Protein AF-Q1Z393-F1 (afdb_monomer_lite)

InterPro domains:
  IPR015797 NUDIX hydrolase-like domain superfamily [SSF55811] (5-66)

pLDDT: mean 86.92, std 12.02, range [51.12, 95.75]

Foldseek 3Di:
DDDDDDDDDPDDPVPDDQVPDPDGPDPDDDDDDLCVCLVPDDPVCNVVSVVVSVVCCVVVPVPVVVVVVVVVVVVVVVD

Secondary structure (DSSP, 8-state):
----------S-GGG--S--SSS-S-S------TTHHHHHS-GGGHHHHHHHHHHHHHHH-HHHHHHHHHHHHHHHT--

Sequence (79 aa):
KQKWFLLSLECDESRVNMQRGSTPEFDGWRWVSYWYPVRQVVSFKRDVYRRALKEFAAIAMPFKERKERKLKRYKSKRG

Structure (mmCIF, N/CA/C/O backbone):
data_AF-Q1Z393-F1
#
_entry.id   AF-Q1Z393-F1
#
loop_
_atom_site.group_PDB
_atom_site.id
_atom_site.type_symbol
_atom_site.label_atom_id
_atom_site.label_alt_id
_atom_site.label_comp_id
_atom_site.label_asym_id
_atom_site.label_entity_id
_atom_site.label_seq_id
_atom_site.pdbx_PDB_ins_code
_atom_site.Cartn_x
_atom_site.Cartn_y
_atom_site.Cartn_z
_atom_site.occupancy
_atom_site.B_iso_or_equiv
_atom_site.auth_seq_id
_atom_site.auth_comp_id
_atom_site.auth_asym_id
_atom_site.auth_atom_id
_atom_site.pdbx_PDB_model_num
ATOM 1 N N . LYS A 1 1 ? 3.982 16.685 5.712 1.00 78.94 1 LYS A N 1
ATOM 2 C CA . LYS A 1 1 ? 4.933 15.754 5.040 1.00 78.94 1 LYS A CA 1
ATOM 3 C C . LYS A 1 1 ? 4.504 14.324 5.369 1.00 78.94 1 LYS A C 1
ATOM 5 O O . LYS A 1 1 ? 4.214 14.084 6.529 1.00 78.94 1 LYS A O 1
ATOM 10 N N . GLN A 1 2 ? 4.387 13.421 4.390 1.00 87.50 2 GLN A N 1
ATOM 11 C CA . GLN A 1 2 ? 3.927 12.036 4.609 1.00 87.50 2 GLN A CA 1
ATOM 12 C C . GLN A 1 2 ? 5.127 11.079 4.649 1.00 87.50 2 GLN A C 1
ATOM 14 O O . GLN A 1 2 ? 6.085 11.293 3.907 1.00 87.50 2 GLN A O 1
ATOM 19 N N . LYS A 1 3 ? 5.079 10.054 5.506 1.00 92.81 3 LYS A N 1
ATOM 20 C CA . LYS A 1 3 ? 6.064 8.963 5.561 1.00 92.81 3 LYS A CA 1
ATOM 21 C C . LYS A 1 3 ? 5.383 7.678 5.092 1.00 92.81 3 LYS A C 1
ATOM 23 O O . LYS A 1 3 ? 4.272 7.399 5.531 1.00 92.81 3 LYS A O 1
ATOM 28 N N . TRP A 1 4 ? 6.040 6.938 4.206 1.00 95.12 4 TRP A N 1
ATOM 29 C CA . TRP A 1 4 ? 5.534 5.691 3.633 1.00 95.12 4 TRP A CA 1
ATOM 30 C C . TRP A 1 4 ? 6.462 4.540 4.006 1.00 95.12 4 TRP A C 1
ATOM 32 O O . TRP A 1 4 ? 7.677 4.725 4.053 1.00 9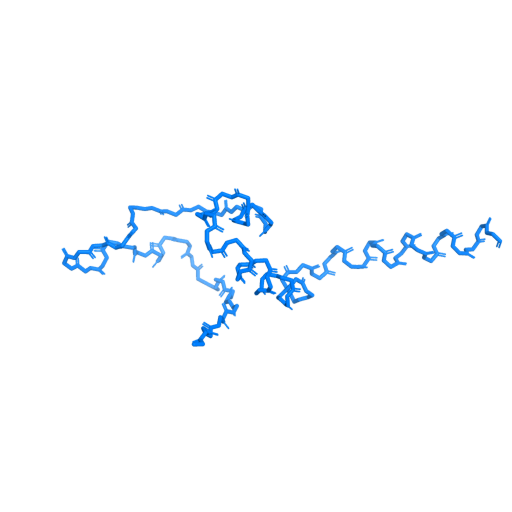5.12 4 TRP A O 1
ATOM 42 N N . PHE A 1 5 ? 5.885 3.365 4.241 1.00 94.81 5 PHE A N 1
ATOM 43 C CA . PHE A 1 5 ? 6.609 2.141 4.573 1.00 94.81 5 PHE A CA 1
ATOM 44 C C . PHE A 1 5 ? 6.219 1.043 3.587 1.00 94.81 5 PHE A C 1
ATOM 46 O O . PHE A 1 5 ? 5.054 0.936 3.199 1.00 94.81 5 PHE A O 1
ATOM 53 N N . LEU A 1 6 ? 7.199 0.239 3.186 1.00 95.38 6 LEU A N 1
ATOM 54 C CA . LEU A 1 6 ? 6.991 -0.978 2.414 1.00 95.38 6 LEU A CA 1
ATOM 55 C C . LEU A 1 6 ? 7.120 -2.164 3.370 1.00 95.38 6 LEU A C 1
ATOM 57 O O . LEU A 1 6 ? 8.125 -2.273 4.068 1.00 95.38 6 LEU A O 1
ATOM 61 N N . LEU A 1 7 ? 6.113 -3.033 3.394 1.00 94.75 7 LEU A N 1
ATOM 62 C CA . LEU A 1 7 ? 6.068 -4.215 4.251 1.00 94.75 7 LEU A CA 1
ATOM 63 C C . LEU A 1 7 ? 5.837 -5.461 3.395 1.00 94.75 7 LEU A C 1
ATOM 65 O O . LEU A 1 7 ? 5.125 -5.400 2.390 1.00 94.75 7 LEU A O 1
ATOM 69 N N . SER A 1 8 ? 6.428 -6.578 3.814 1.00 93.62 8 SER A N 1
ATOM 70 C CA . SER A 1 8 ? 6.123 -7.909 3.292 1.00 93.62 8 SER A CA 1
ATOM 71 C C . SER A 1 8 ? 5.249 -8.638 4.305 1.00 93.62 8 SER A C 1
ATOM 73 O O . SER A 1 8 ? 5.535 -8.598 5.501 1.00 93.62 8 SER A O 1
ATOM 75 N N . LEU A 1 9 ? 4.180 -9.287 3.843 1.00 94.81 9 LEU A N 1
ATOM 76 C CA . LEU A 1 9 ? 3.362 -10.133 4.705 1.00 94.81 9 LEU A CA 1
ATOM 77 C C . LEU A 1 9 ? 4.065 -11.488 4.856 1.00 94.81 9 LEU A C 1
ATOM 79 O O . LEU A 1 9 ? 4.164 -12.240 3.892 1.00 94.81 9 LEU A O 1
ATOM 83 N N . GLU A 1 10 ? 4.584 -11.769 6.049 1.00 95.06 10 GLU A N 1
ATOM 84 C CA . GLU A 1 10 ? 5.277 -13.033 6.366 1.00 95.06 10 GLU A CA 1
ATOM 85 C C . GLU A 1 10 ? 4.368 -14.054 7.066 1.00 95.06 10 GLU A C 1
ATOM 87 O O . GLU A 1 10 ? 4.772 -15.185 7.325 1.00 95.06 10 GLU A O 1
ATOM 92 N N . CYS A 1 11 ? 3.138 -13.658 7.394 1.00 95.19 11 CYS A N 1
ATOM 93 C CA . CYS A 1 11 ? 2.156 -14.503 8.055 1.00 95.19 11 CYS A CA 1
ATOM 94 C C . CYS A 1 11 ? 1.014 -14.899 7.113 1.00 95.19 11 CYS A C 1
ATOM 96 O O . CYS A 1 11 ? 0.897 -14.396 5.997 1.00 95.19 11 CYS A O 1
ATOM 98 N N . ASP A 1 12 ? 0.171 -15.815 7.585 1.00 95.31 12 ASP A N 1
ATOM 99 C CA . ASP A 1 12 ? -1.017 -16.241 6.854 1.00 95.31 12 ASP A CA 1
ATOM 100 C C . ASP A 1 12 ? -2.020 -15.088 6.668 1.00 95.31 12 ASP A C 1
ATOM 102 O O . ASP A 1 12 ? -2.248 -14.291 7.584 1.00 95.31 12 ASP A O 1
ATOM 106 N N . GLU A 1 13 ? -2.658 -15.030 5.499 1.00 94.19 13 GLU A N 1
ATOM 107 C CA . GLU A 1 13 ? -3.634 -13.996 5.135 1.00 94.19 13 GLU A CA 1
ATOM 108 C C . GLU A 1 13 ? -4.828 -13.929 6.096 1.00 94.19 13 GLU A C 1
ATOM 110 O O . GLU A 1 13 ? -5.351 -12.843 6.353 1.00 94.19 13 GLU A O 1
ATOM 115 N N . SER A 1 14 ? -5.215 -15.060 6.695 1.00 93.50 14 SER A N 1
ATOM 116 C CA . SER A 1 14 ? -6.289 -15.136 7.692 1.00 93.50 14 SER A CA 1
ATOM 117 C C . SER A 1 14 ? -5.995 -14.342 8.968 1.00 93.50 14 SER A C 1
ATOM 119 O O . SER A 1 14 ? -6.911 -14.033 9.731 1.00 93.50 14 SER A O 1
ATOM 121 N N . ARG A 1 15 ? -4.730 -13.966 9.207 1.00 94.25 15 ARG A N 1
ATOM 122 C CA . ARG A 1 15 ? -4.342 -13.130 10.352 1.00 94.25 15 ARG A CA 1
ATOM 123 C C . ARG A 1 15 ? -4.577 -11.639 10.119 1.00 94.25 15 ARG A C 1
ATOM 125 O O . ARG A 1 15 ? -4.474 -10.862 11.070 1.00 94.25 15 ARG A O 1
ATOM 132 N N . VAL A 1 16 ? -4.897 -11.219 8.895 1.00 93.19 16 VAL A N 1
ATOM 133 C CA . VAL A 1 16 ? -5.214 -9.821 8.591 1.00 93.19 16 VAL A CA 1
ATOM 134 C C . VAL A 1 16 ? -6.657 -9.533 9.009 1.00 93.19 16 VAL A C 1
ATOM 136 O O . VAL A 1 16 ? -7.604 -9.878 8.307 1.00 93.19 16 VAL A O 1
ATOM 139 N N . ASN A 1 17 ? -6.829 -8.873 10.155 1.00 92.75 17 ASN A N 1
ATOM 140 C CA . ASN A 1 17 ? -8.138 -8.463 10.666 1.00 92.75 17 ASN A CA 1
ATOM 141 C C . ASN A 1 17 ? -8.293 -6.933 10.623 1.00 92.75 17 ASN A C 1
ATOM 143 O O . ASN A 1 17 ? -7.650 -6.224 11.396 1.00 92.75 17 ASN A O 1
ATOM 147 N N . MET A 1 18 ? -9.171 -6.435 9.747 1.00 93.31 18 MET A N 1
ATOM 148 C CA . MET A 1 18 ? -9.486 -4.999 9.618 1.00 93.31 18 MET A CA 1
ATOM 149 C C . MET A 1 18 ? -10.690 -4.546 10.444 1.00 93.31 18 MET A C 1
ATOM 151 O O . MET A 1 18 ? -10.916 -3.350 10.577 1.00 93.31 18 MET A O 1
ATOM 155 N N . GLN A 1 19 ? -11.429 -5.479 11.043 1.00 92.94 19 GLN A N 1
ATOM 156 C CA . GLN A 1 19 ? -12.601 -5.194 11.875 1.00 92.94 19 GLN A CA 1
ATOM 157 C C . GLN A 1 19 ? -12.217 -4.924 13.338 1.00 92.94 19 GLN A C 1
ATOM 159 O O . GLN A 1 19 ? -13.063 -4.840 14.226 1.00 92.94 19 GLN A O 1
ATOM 164 N N . ARG A 1 20 ? -10.914 -4.808 13.622 1.00 87.62 20 ARG A N 1
ATOM 165 C CA . ARG A 1 20 ? -10.401 -4.552 14.964 1.00 87.62 20 ARG A CA 1
ATOM 166 C C . ARG A 1 20 ? -10.488 -3.056 15.279 1.00 87.62 20 ARG A C 1
ATOM 168 O O . ARG A 1 20 ? -9.587 -2.298 14.942 1.00 87.62 20 ARG A O 1
ATOM 175 N N . GLY A 1 21 ? -11.554 -2.651 15.960 1.00 88.19 21 GLY A N 1
ATOM 176 C CA . GLY A 1 21 ? -11.772 -1.280 16.430 1.00 88.19 21 GLY A CA 1
ATOM 177 C C . GLY A 1 21 ? -13.260 -0.973 16.593 1.00 88.19 21 GLY A C 1
ATOM 178 O O . GLY A 1 21 ? -14.100 -1.737 16.131 1.00 88.19 21 GLY A O 1
ATOM 179 N N . SER A 1 22 ? -13.599 0.139 17.248 1.00 88.00 22 SER A N 1
ATOM 180 C CA . SER A 1 22 ? -14.992 0.606 17.351 1.00 88.00 22 SER A CA 1
ATOM 181 C C . SER A 1 22 ? -15.524 1.165 16.027 1.00 88.00 22 SER A C 1
ATOM 183 O O . SER A 1 22 ? -16.719 1.087 15.761 1.00 88.00 22 SER A O 1
ATOM 185 N N . THR A 1 23 ? -14.636 1.711 15.193 1.00 91.62 23 THR A N 1
ATOM 186 C CA . THR A 1 23 ? -14.940 2.255 13.863 1.00 91.62 23 THR A CA 1
ATOM 187 C C . THR A 1 23 ? -13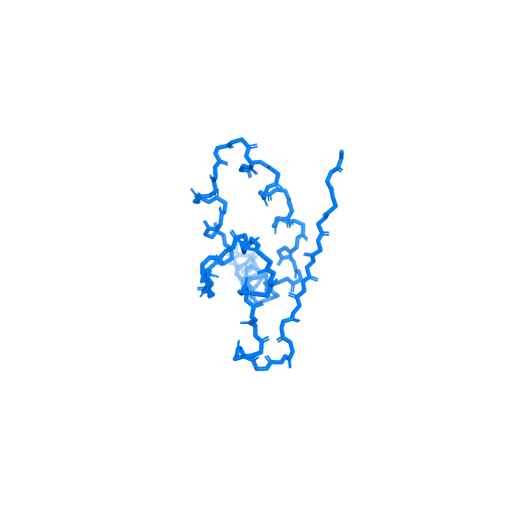.891 1.770 12.855 1.00 91.62 23 THR A C 1
ATOM 189 O O . THR A 1 23 ? -12.848 2.414 12.711 1.00 91.62 23 THR A O 1
ATOM 192 N N . PRO A 1 24 ? -14.113 0.617 12.202 1.00 92.38 24 PRO A N 1
ATOM 193 C CA . PRO A 1 24 ? -13.205 0.077 11.191 1.00 92.38 24 PRO A CA 1
ATOM 194 C C . PRO A 1 24 ? -13.009 1.040 10.011 1.00 92.38 24 PRO A C 1
ATOM 196 O O . PRO A 1 24 ? -13.972 1.605 9.501 1.00 92.38 24 PRO A O 1
ATOM 199 N N . GLU A 1 25 ? -11.766 1.214 9.553 1.00 93.31 25 GLU A N 1
ATOM 200 C CA . GLU A 1 25 ? -11.465 2.040 8.368 1.00 93.31 25 GLU A CA 1
ATOM 201 C C . GLU A 1 25 ? -11.755 1.316 7.044 1.00 93.31 25 GLU A C 1
ATOM 203 O O . GLU A 1 25 ? -11.981 1.957 6.017 1.00 93.31 25 GLU A O 1
ATOM 208 N N . PHE A 1 26 ? -11.704 -0.017 7.057 1.00 93.38 26 PHE A N 1
ATOM 209 C CA . PHE A 1 26 ? -11.793 -0.856 5.868 1.00 93.38 26 PHE A CA 1
ATOM 210 C C . PHE A 1 26 ? -12.765 -2.011 6.096 1.00 93.38 26 PHE A C 1
ATOM 212 O O . PHE A 1 26 ? -12.679 -2.710 7.105 1.00 93.38 26 PHE A O 1
ATOM 219 N N . ASP A 1 27 ? -13.616 -2.275 5.106 1.00 93.50 27 ASP A N 1
ATOM 220 C CA . ASP A 1 27 ? -14.514 -3.435 5.123 1.00 93.50 27 ASP A CA 1
ATOM 221 C C . ASP A 1 27 ? -13.770 -4.740 4.803 1.00 93.50 27 ASP A C 1
ATOM 223 O O . ASP A 1 27 ? -14.081 -5.806 5.332 1.00 93.50 27 ASP A O 1
ATOM 227 N N . GLY A 1 28 ? -12.762 -4.660 3.931 1.00 93.62 28 GLY A N 1
ATOM 228 C CA . GLY A 1 28 ? -12.100 -5.814 3.339 1.00 93.62 28 GLY A CA 1
ATOM 229 C C . GLY A 1 28 ? -10.842 -5.442 2.555 1.00 93.62 28 GLY A C 1
ATOM 230 O O . GLY A 1 28 ? -10.518 -4.269 2.366 1.00 93.62 28 GLY A O 1
ATOM 231 N N . TRP A 1 29 ? -10.119 -6.464 2.093 1.00 94.81 29 TRP A N 1
ATOM 232 C CA . TRP A 1 29 ? -8.849 -6.308 1.392 1.00 94.81 29 TRP A CA 1
ATOM 233 C C . TRP A 1 29 ? -8.677 -7.388 0.335 1.00 94.81 29 TRP A C 1
ATOM 235 O O . TRP A 1 29 ? -9.309 -8.440 0.376 1.00 94.81 29 TRP A O 1
ATOM 245 N N . ARG A 1 30 ? -7.820 -7.100 -0.641 1.00 94.62 30 ARG A N 1
ATOM 246 C CA . ARG A 1 30 ? -7.381 -8.068 -1.641 1.00 94.62 30 ARG A CA 1
ATOM 247 C C . ARG A 1 30 ? -6.019 -7.672 -2.176 1.00 94.62 30 ARG A C 1
ATOM 249 O O . ARG A 1 30 ? -5.722 -6.480 -2.303 1.00 94.62 30 ARG A O 1
ATOM 256 N N . TRP A 1 31 ? -5.235 -8.658 -2.587 1.00 94.69 31 TRP A N 1
ATOM 257 C CA . TRP A 1 31 ? -4.047 -8.396 -3.383 1.00 94.69 31 TRP A CA 1
ATOM 258 C C . TRP A 1 31 ? -4.422 -7.841 -4.756 1.00 94.69 31 TRP A C 1
ATOM 260 O O . TRP A 1 31 ? -5.373 -8.277 -5.406 1.00 94.69 31 TRP A O 1
ATOM 270 N N . VAL A 1 32 ? -3.648 -6.863 -5.215 1.00 94.81 32 VAL A N 1
ATOM 271 C CA . VAL A 1 32 ? -3.802 -6.251 -6.535 1.00 94.81 32 VAL A CA 1
ATOM 272 C C . VAL A 1 32 ? -2.445 -6.105 -7.203 1.00 94.81 32 VAL A C 1
ATOM 274 O O . VAL A 1 32 ? -1.399 -6.104 -6.557 1.00 94.81 32 VAL A O 1
ATOM 277 N N . SER A 1 33 ? -2.456 -5.928 -8.523 1.00 92.69 33 SER A N 1
ATOM 278 C CA . SER A 1 33 ? -1.242 -5.570 -9.258 1.00 92.69 33 SER A CA 1
ATOM 279 C C . SER A 1 33 ? -0.635 -4.271 -8.716 1.00 92.69 33 SER A C 1
ATOM 281 O O . SER A 1 33 ? -1.344 -3.296 -8.502 1.00 92.69 33 SER A O 1
ATOM 283 N N . TYR A 1 34 ? 0.689 -4.217 -8.584 1.00 93.38 34 TYR A N 1
ATOM 284 C CA . TYR A 1 34 ? 1.415 -3.124 -7.916 1.00 93.38 34 TYR A CA 1
ATOM 285 C C . TYR A 1 34 ? 1.072 -1.697 -8.381 1.00 93.38 34 TYR A C 1
ATOM 287 O O . TYR A 1 34 ? 0.991 -0.778 -7.575 1.00 93.38 34 TYR A O 1
ATOM 295 N N . TRP A 1 35 ? 0.834 -1.497 -9.680 1.00 93.75 35 TRP A N 1
ATOM 296 C CA . TRP A 1 35 ? 0.498 -0.180 -10.242 1.00 93.75 35 TRP A CA 1
ATOM 297 C C . TRP A 1 35 ? -1.009 0.126 -10.251 1.00 93.75 35 TRP A C 1
ATOM 299 O O . TRP A 1 35 ? -1.411 1.232 -10.611 1.00 93.75 35 TRP A O 1
ATOM 309 N N . TYR A 1 36 ? -1.853 -0.831 -9.856 1.00 95.50 36 TYR A N 1
ATOM 310 C CA . TYR A 1 36 ? -3.307 -0.672 -9.811 1.00 95.50 36 TYR A CA 1
ATOM 311 C C . TYR A 1 36 ? -3.764 0.441 -8.848 1.00 95.50 36 TYR A C 1
ATOM 313 O O . TYR A 1 36 ? -4.579 1.266 -9.275 1.00 95.50 36 TYR A O 1
ATOM 321 N N . PRO A 1 37 ? -3.215 0.571 -7.617 1.00 94.25 37 PRO A N 1
ATOM 322 C CA . PRO A 1 37 ? -3.642 1.609 -6.677 1.00 94.25 37 PRO A CA 1
ATOM 323 C C . PRO A 1 37 ? -3.502 3.035 -7.220 1.00 94.25 37 PRO A C 1
ATOM 325 O O . PRO A 1 37 ? -4.381 3.858 -6.993 1.00 94.25 37 PRO A O 1
ATOM 328 N N . VAL A 1 38 ? -2.464 3.329 -8.014 1.00 94.38 38 VAL A N 1
ATOM 329 C CA . VAL A 1 38 ? -2.255 4.672 -8.599 1.00 94.38 38 VAL A CA 1
ATOM 330 C C . VAL A 1 38 ? -3.413 5.084 -9.513 1.00 94.38 38 VAL A C 1
ATOM 332 O O . VAL A 1 38 ? -3.742 6.265 -9.596 1.00 94.38 38 VAL A O 1
ATOM 335 N N . ARG A 1 39 ? -4.044 4.122 -10.198 1.00 92.94 39 ARG A N 1
ATOM 336 C CA . ARG A 1 39 ? -5.149 4.388 -11.131 1.00 92.94 39 ARG A CA 1
ATOM 337 C C . ARG A 1 39 ? -6.492 4.549 -10.419 1.00 92.94 39 ARG A C 1
ATOM 339 O O . ARG A 1 39 ? -7.333 5.300 -10.901 1.00 92.94 39 ARG A O 1
ATOM 346 N N . GLN A 1 40 ? -6.681 3.848 -9.302 1.00 94.88 40 GLN A N 1
ATOM 347 C CA . GLN A 1 40 ? -7.957 3.790 -8.581 1.00 94.88 40 GLN A CA 1
ATOM 348 C C . GLN A 1 40 ? -8.057 4.768 -7.413 1.00 94.88 40 GLN A C 1
ATOM 350 O O . GLN A 1 40 ? -9.158 5.100 -6.988 1.00 94.88 40 GLN A O 1
ATOM 355 N N . VAL A 1 41 ? -6.926 5.237 -6.884 1.00 94.69 41 VAL A N 1
ATOM 356 C CA . VAL A 1 41 ? -6.933 6.176 -5.763 1.00 94.69 41 VAL A CA 1
ATOM 357 C C . VAL A 1 41 ? -7.559 7.515 -6.168 1.00 94.69 41 VAL A C 1
ATOM 359 O O . VAL A 1 41 ? -7.441 7.967 -7.317 1.00 94.69 41 VAL A O 1
ATOM 362 N N . VAL A 1 42 ? -8.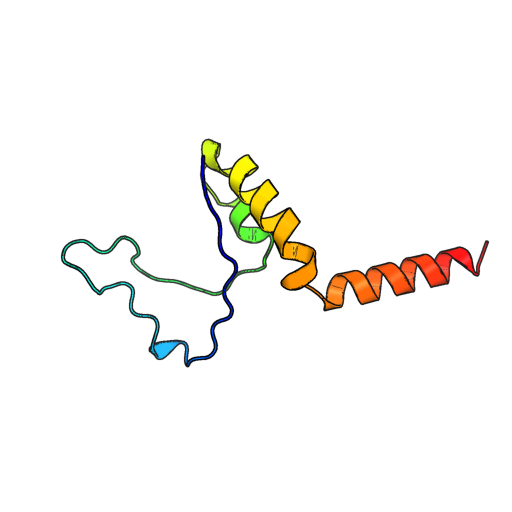197 8.161 -5.187 1.00 94.75 42 VAL A N 1
ATOM 363 C CA . VAL A 1 42 ? -8.739 9.520 -5.287 1.00 94.75 42 VAL A CA 1
ATOM 364 C C . VAL A 1 42 ? -7.716 10.488 -5.884 1.00 94.75 42 VAL A C 1
ATOM 366 O O . VAL A 1 42 ? -6.518 10.421 -5.589 1.00 94.75 42 VAL A O 1
ATOM 369 N N . SER A 1 43 ? -8.198 11.388 -6.741 1.00 93.50 43 SER A N 1
ATOM 370 C CA . SER A 1 43 ? -7.378 12.221 -7.631 1.00 93.50 43 SER A CA 1
ATOM 371 C C . SER A 1 43 ? -6.252 12.956 -6.902 1.00 93.50 43 SER A C 1
ATOM 373 O O . SER A 1 43 ? -5.095 12.858 -7.308 1.00 93.50 43 SER A O 1
ATOM 375 N N . PHE A 1 44 ? -6.560 13.598 -5.776 1.00 94.00 44 PHE A N 1
ATOM 376 C CA . PHE A 1 44 ? -5.602 14.395 -5.007 1.00 94.00 44 PHE A CA 1
ATOM 377 C C . PHE A 1 44 ? -4.470 13.576 -4.355 1.00 94.00 44 PHE A C 1
ATOM 379 O O . PHE A 1 44 ? -3.437 14.138 -3.998 1.00 94.00 44 PHE A O 1
ATOM 386 N N . LYS A 1 45 ? -4.616 12.248 -4.211 1.00 94.06 45 LYS A N 1
ATOM 387 C CA . LYS A 1 45 ? -3.562 11.365 -3.668 1.00 94.06 45 LYS A CA 1
ATOM 388 C C . LYS A 1 45 ? -2.696 10.714 -4.749 1.00 94.06 45 LYS A C 1
ATOM 390 O O . LYS A 1 45 ? -1.634 10.181 -4.417 1.00 94.06 45 LYS A O 1
ATOM 395 N N . ARG A 1 46 ? -3.094 10.762 -6.028 1.00 95.56 46 ARG A N 1
ATOM 396 C CA . ARG A 1 46 ? -2.428 10.023 -7.120 1.00 95.56 46 ARG A CA 1
ATOM 397 C C . ARG A 1 46 ? -0.933 10.310 -7.215 1.00 95.56 46 ARG A C 1
ATOM 399 O O . ARG A 1 46 ? -0.142 9.374 -7.291 1.00 95.56 46 ARG A O 1
ATOM 406 N N . ASP A 1 47 ? -0.528 11.575 -7.148 1.00 95.06 47 ASP A N 1
ATOM 407 C CA . ASP A 1 47 ? 0.888 11.949 -7.261 1.00 95.06 47 ASP A CA 1
ATOM 408 C C . ASP A 1 47 ? 1.736 11.552 -6.055 1.00 95.06 47 ASP A C 1
ATOM 410 O O . ASP A 1 47 ? 2.936 11.299 -6.189 1.00 95.06 47 ASP A O 1
ATOM 414 N N . VAL A 1 48 ? 1.138 11.483 -4.867 1.00 94.94 48 VAL A N 1
ATOM 415 C CA . VAL A 1 48 ? 1.831 10.989 -3.672 1.00 94.94 48 VAL A CA 1
ATOM 416 C C . VAL A 1 48 ? 2.028 9.477 -3.778 1.00 94.94 48 VAL A C 1
ATOM 418 O O . VAL A 1 48 ? 3.149 9.003 -3.611 1.00 94.94 48 VAL A O 1
ATOM 421 N N . TYR A 1 49 ? 0.983 8.736 -4.165 1.00 95.75 49 TYR A N 1
ATOM 422 C CA . TYR A 1 49 ? 1.056 7.286 -4.382 1.00 95.75 49 TYR A CA 1
ATOM 423 C C . TYR A 1 49 ? 2.058 6.927 -5.478 1.00 95.75 49 TYR A C 1
ATOM 425 O O . TYR A 1 49 ? 2.872 6.024 -5.305 1.00 95.75 49 TYR A O 1
ATOM 433 N N . ARG A 1 50 ? 2.037 7.660 -6.598 1.00 95.06 50 ARG A N 1
ATOM 434 C CA . ARG A 1 50 ? 2.960 7.447 -7.717 1.00 95.06 50 ARG A CA 1
ATOM 435 C C . ARG A 1 50 ? 4.418 7.592 -7.288 1.00 95.06 50 ARG A C 1
ATOM 437 O O . ARG A 1 50 ? 5.237 6.779 -7.705 1.00 95.06 50 ARG A O 1
ATOM 444 N N . ARG A 1 51 ? 4.744 8.600 -6.471 1.00 94.50 51 ARG A N 1
ATOM 445 C CA . ARG A 1 51 ? 6.108 8.805 -5.956 1.00 94.50 51 ARG A CA 1
ATOM 446 C C . ARG A 1 51 ? 6.533 7.676 -5.020 1.00 94.50 51 ARG A C 1
ATOM 448 O O . ARG A 1 51 ? 7.555 7.055 -5.285 1.00 94.50 51 ARG A O 1
ATOM 455 N N . ALA A 1 52 ? 5.708 7.344 -4.026 1.00 94.88 52 ALA A N 1
ATOM 456 C CA . ALA A 1 52 ? 6.003 6.269 -3.077 1.00 94.88 52 ALA A CA 1
ATOM 457 C C . ALA A 1 52 ? 6.200 4.908 -3.774 1.00 94.88 52 ALA A C 1
ATOM 459 O O . ALA A 1 52 ? 7.210 4.240 -3.577 1.00 94.88 52 ALA A O 1
ATOM 460 N N . LEU A 1 53 ? 5.280 4.520 -4.664 1.00 94.44 53 LEU A N 1
ATOM 461 C CA . LEU A 1 53 ? 5.384 3.260 -5.411 1.00 94.44 53 LEU A CA 1
ATOM 462 C C . LEU A 1 53 ? 6.575 3.251 -6.377 1.00 94.44 53 LEU A C 1
ATOM 464 O O . LEU A 1 53 ? 7.192 2.215 -6.587 1.00 94.44 53 LEU A O 1
ATOM 468 N N . LYS A 1 54 ? 6.948 4.393 -6.964 1.00 93.44 54 LYS A N 1
ATOM 469 C CA . LYS A 1 54 ? 8.146 4.461 -7.811 1.00 93.44 54 LYS A CA 1
ATOM 470 C C . LYS A 1 54 ? 9.425 4.221 -7.011 1.00 93.44 54 LYS A C 1
ATOM 472 O O . LYS A 1 54 ? 10.292 3.503 -7.499 1.00 93.44 54 LYS A O 1
ATOM 477 N N . GLU A 1 55 ? 9.531 4.782 -5.811 1.00 93.06 55 GLU A N 1
ATOM 478 C CA . GLU A 1 55 ? 10.682 4.565 -4.923 1.00 93.06 55 GLU A CA 1
ATOM 479 C C . GLU A 1 55 ? 10.774 3.105 -4.460 1.00 93.06 55 GLU A C 1
ATOM 481 O O . GLU A 1 55 ? 11.854 2.520 -4.440 1.00 93.06 55 GLU A O 1
ATOM 486 N N . PHE A 1 56 ? 9.635 2.474 -4.177 1.00 94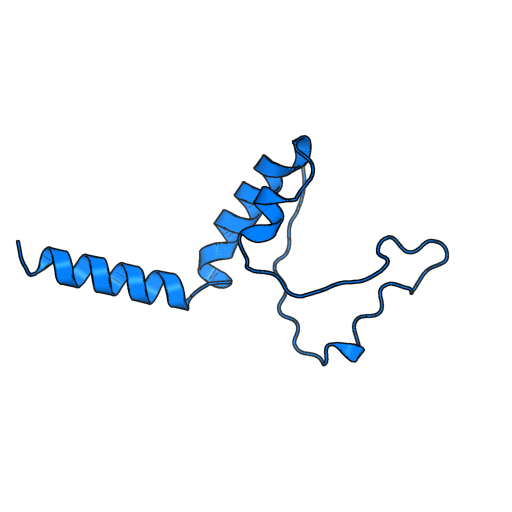.56 56 PHE A N 1
ATOM 487 C CA . PHE A 1 56 ? 9.584 1.083 -3.730 1.00 94.56 56 PHE A CA 1
ATOM 488 C C . PHE A 1 56 ? 9.690 0.044 -4.854 1.00 94.56 56 PHE A C 1
ATOM 490 O O . PHE A 1 56 ? 9.956 -1.124 -4.567 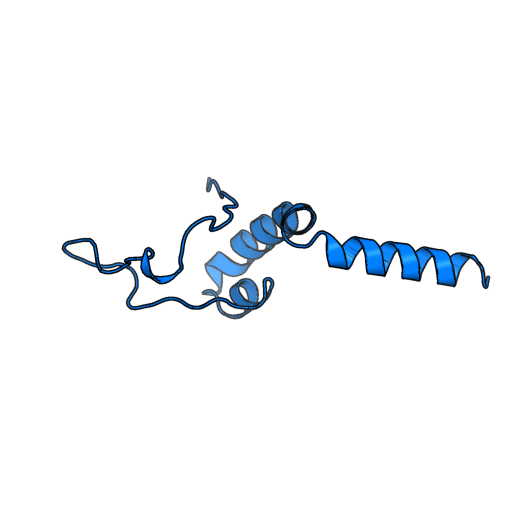1.00 94.56 56 PHE A O 1
ATOM 497 N N . ALA A 1 57 ? 9.515 0.426 -6.123 1.00 92.69 57 ALA A N 1
ATOM 498 C CA . ALA A 1 57 ? 9.447 -0.513 -7.244 1.00 92.69 57 ALA A CA 1
ATOM 499 C C . ALA A 1 57 ? 10.703 -1.389 -7.382 1.00 92.69 57 ALA A C 1
ATOM 501 O O . ALA A 1 57 ? 10.583 -2.575 -7.691 1.00 92.69 57 ALA A O 1
ATOM 502 N N . ALA A 1 58 ? 11.891 -0.835 -7.121 1.00 88.69 58 ALA A N 1
ATOM 503 C CA . ALA A 1 58 ? 13.151 -1.576 -7.212 1.00 88.69 58 ALA A CA 1
ATOM 504 C C . ALA A 1 58 ? 13.216 -2.750 -6.215 1.00 88.69 58 ALA A C 1
ATOM 506 O O . ALA A 1 58 ? 13.750 -3.810 -6.538 1.00 88.69 58 ALA A O 1
ATOM 507 N N . ILE A 1 59 ? 12.626 -2.577 -5.027 1.00 90.88 59 ILE A N 1
ATOM 508 C CA . ILE A 1 59 ? 12.602 -3.582 -3.955 1.00 90.88 59 ILE A CA 1
ATOM 509 C C . ILE A 1 59 ? 11.405 -4.524 -4.128 1.00 90.88 59 ILE A C 1
ATOM 511 O O . ILE A 1 59 ? 11.549 -5.737 -4.016 1.00 90.88 59 ILE A O 1
ATOM 515 N N . ALA A 1 60 ? 10.226 -3.981 -4.443 1.00 89.56 60 ALA A N 1
ATOM 516 C CA . ALA A 1 60 ? 8.982 -4.741 -4.549 1.00 89.56 60 ALA A CA 1
ATOM 517 C C . ALA A 1 60 ? 8.845 -5.533 -5.866 1.00 89.56 60 ALA A C 1
ATOM 519 O O . ALA A 1 60 ? 8.051 -6.469 -5.942 1.00 89.56 60 ALA A O 1
ATOM 520 N N . MET A 1 61 ? 9.581 -5.170 -6.927 1.00 86.38 61 MET A N 1
ATOM 521 C CA . MET A 1 61 ? 9.500 -5.813 -8.250 1.00 86.38 61 MET A CA 1
ATOM 522 C C . MET A 1 61 ? 10.868 -6.243 -8.824 1.00 86.38 61 MET A C 1
ATOM 524 O O . MET A 1 61 ? 11.173 -5.937 -9.985 1.00 86.38 61 MET A O 1
ATOM 528 N N . PRO A 1 62 ? 11.683 -7.035 -8.098 1.00 71.38 62 PRO A N 1
ATOM 529 C CA . PRO A 1 62 ? 13.061 -7.349 -8.500 1.00 71.38 62 PRO A CA 1
ATOM 530 C C . PRO A 1 62 ? 13.152 -8.124 -9.831 1.00 71.38 62 PRO A C 1
ATOM 532 O O . PRO A 1 62 ? 14.153 -8.061 -10.554 1.00 71.38 62 PRO A O 1
ATOM 535 N N . PHE A 1 63 ? 12.088 -8.840 -10.207 1.00 64.88 63 PHE A N 1
ATOM 536 C CA . PHE A 1 63 ? 12.051 -9.660 -11.420 1.00 64.88 63 PHE A CA 1
ATOM 537 C C . PHE A 1 63 ? 11.833 -8.860 -12.715 1.00 64.88 63 PHE A C 1
ATOM 539 O O . PHE A 1 63 ? 12.334 -9.270 -13.768 1.00 64.88 63 PHE A O 1
ATOM 546 N N . LYS A 1 64 ? 11.146 -7.705 -12.673 1.00 60.00 64 LYS A N 1
ATOM 547 C CA . LYS A 1 64 ? 10.907 -6.887 -13.881 1.00 60.00 64 LYS A CA 1
ATOM 548 C C . LYS A 1 64 ? 12.186 -6.221 -14.383 1.00 60.00 64 LYS A C 1
ATOM 550 O O . LYS A 1 64 ? 12.476 -6.293 -15.577 1.00 60.00 64 LYS A O 1
ATOM 555 N N . GLU A 1 65 ? 13.013 -5.690 -13.484 1.00 58.31 65 GLU A N 1
ATOM 556 C CA . GLU A 1 65 ? 14.279 -5.064 -13.877 1.00 58.31 65 GLU A CA 1
ATOM 557 C C . GLU A 1 65 ? 15.271 -6.061 -14.487 1.00 58.31 65 GLU A C 1
ATOM 559 O O . GLU A 1 65 ? 15.993 -5.733 -15.429 1.00 58.31 65 GLU A O 1
ATOM 564 N N . ARG A 1 66 ? 15.319 -7.307 -13.989 1.00 60.12 66 ARG A N 1
ATOM 565 C CA . ARG A 1 66 ? 16.165 -8.357 -14.585 1.00 60.12 66 ARG A CA 1
ATOM 566 C C . ARG A 1 66 ? 15.770 -8.642 -16.037 1.00 60.12 66 ARG A C 1
ATOM 568 O O . ARG A 1 66 ? 16.658 -8.821 -16.873 1.00 60.12 66 ARG A O 1
ATOM 575 N N . LYS A 1 67 ? 14.470 -8.654 -16.351 1.00 61.12 67 LYS A N 1
ATOM 576 C CA . LYS A 1 67 ? 13.969 -8.867 -17.719 1.00 61.12 67 LYS A CA 1
ATOM 577 C C . LYS A 1 67 ? 14.274 -7.670 -18.625 1.00 61.12 67 LYS A C 1
ATOM 579 O O . LYS A 1 67 ? 14.769 -7.871 -19.732 1.00 61.12 67 LYS A O 1
ATOM 584 N N . GLU A 1 68 ? 14.071 -6.442 -18.150 1.00 65.88 68 GLU A N 1
ATOM 585 C CA . GLU A 1 68 ? 14.391 -5.223 -18.911 1.00 65.88 68 GLU A CA 1
ATOM 586 C C . GLU A 1 68 ? 15.894 -5.055 -19.162 1.00 65.88 68 GLU A C 1
ATOM 588 O O . GLU A 1 68 ? 16.296 -4.748 -20.284 1.00 65.88 68 GLU A O 1
ATOM 593 N N . ARG A 1 69 ? 16.745 -5.332 -18.163 1.00 66.12 69 ARG A N 1
ATOM 594 C CA . ARG A 1 69 ? 18.210 -5.344 -18.326 1.00 66.12 69 ARG A CA 1
ATOM 595 C C . ARG A 1 69 ? 18.654 -6.373 -19.368 1.00 66.12 69 ARG A C 1
ATOM 597 O O . ARG A 1 69 ? 19.463 -6.046 -20.235 1.00 66.12 69 ARG A O 1
ATOM 604 N N . LYS A 1 70 ? 18.101 -7.595 -19.336 1.00 69.38 70 LYS A N 1
ATOM 605 C CA . LYS A 1 70 ? 18.376 -8.625 -20.357 1.00 69.38 70 LYS A CA 1
ATOM 606 C C . LYS A 1 70 ? 17.927 -8.181 -21.753 1.00 69.38 70 LYS A C 1
ATOM 608 O O . LYS A 1 70 ? 18.682 -8.356 -22.706 1.00 69.38 70 LYS A O 1
ATOM 613 N N . LEU A 1 71 ? 16.748 -7.568 -21.873 1.00 71.12 71 LEU A N 1
ATOM 614 C CA . LEU A 1 71 ? 16.215 -7.091 -23.153 1.00 71.12 71 LEU A CA 1
ATOM 615 C C . LEU A 1 71 ? 17.053 -5.943 -23.738 1.00 71.12 71 LEU A C 1
ATOM 617 O O . LEU A 1 71 ? 17.353 -5.955 -24.930 1.00 71.12 71 LEU A O 1
ATOM 621 N N . LYS A 1 72 ? 17.486 -4.989 -22.903 1.00 70.75 72 LYS A N 1
ATOM 622 C CA . LYS A 1 72 ? 18.415 -3.919 -23.306 1.00 70.75 72 LYS A CA 1
ATOM 623 C C . LYS A 1 72 ? 19.755 -4.490 -23.781 1.00 70.75 72 LYS A C 1
ATOM 625 O O . LYS A 1 72 ? 20.234 -4.109 -24.845 1.00 70.75 72 LYS A O 1
ATOM 630 N N . ARG A 1 73 ? 20.320 -5.462 -23.052 1.00 73.50 73 ARG A N 1
ATOM 631 C CA . ARG A 1 73 ? 21.592 -6.115 -23.413 1.00 73.50 73 ARG A CA 1
ATOM 632 C C . ARG A 1 73 ? 21.502 -6.922 -24.711 1.00 73.50 73 ARG A C 1
ATOM 634 O O . ARG A 1 73 ? 22.462 -6.957 -25.468 1.00 73.50 73 ARG A O 1
ATOM 641 N N . TYR A 1 74 ? 20.360 -7.553 -24.979 1.00 73.81 74 TYR A N 1
ATOM 642 C CA . TYR A 1 74 ? 20.109 -8.257 -26.237 1.00 73.81 74 TYR A CA 1
ATOM 643 C C . TYR A 1 74 ? 20.027 -7.299 -27.434 1.00 73.81 74 TYR A C 1
ATOM 645 O O . TYR A 1 74 ? 20.655 -7.553 -28.456 1.00 73.81 74 TYR A O 1
ATOM 653 N N . LYS A 1 75 ? 19.311 -6.174 -27.296 1.00 71.00 75 LYS A N 1
ATOM 654 C CA . LYS A 1 75 ? 19.205 -5.158 -28.357 1.00 71.00 75 LYS A CA 1
ATOM 655 C C . LYS A 1 75 ? 20.547 -4.479 -28.660 1.00 71.00 75 LYS A C 1
ATOM 657 O O . LYS A 1 75 ? 20.847 -4.256 -29.821 1.00 71.00 75 LYS A O 1
ATOM 662 N N . SER A 1 76 ? 21.375 -4.240 -27.641 1.00 70.81 76 SER A N 1
ATOM 663 C CA . SER A 1 76 ? 22.721 -3.662 -27.794 1.00 70.81 76 SER A CA 1
ATOM 664 C C . SER A 1 76 ? 23.737 -4.581 -28.487 1.00 70.81 76 SER A C 1
ATOM 666 O O . SER A 1 76 ? 24.763 -4.086 -28.923 1.00 70.81 76 SER A O 1
ATOM 668 N N . LYS A 1 77 ? 23.498 -5.899 -28.557 1.00 63.56 77 LYS A N 1
ATOM 669 C CA . LYS A 1 77 ? 24.385 -6.866 -29.237 1.00 63.56 77 LYS A CA 1
ATOM 670 C C . LYS A 1 77 ? 24.016 -7.121 -30.704 1.00 63.56 77 LYS A C 1
ATOM 672 O O . LYS A 1 77 ? 24.682 -7.91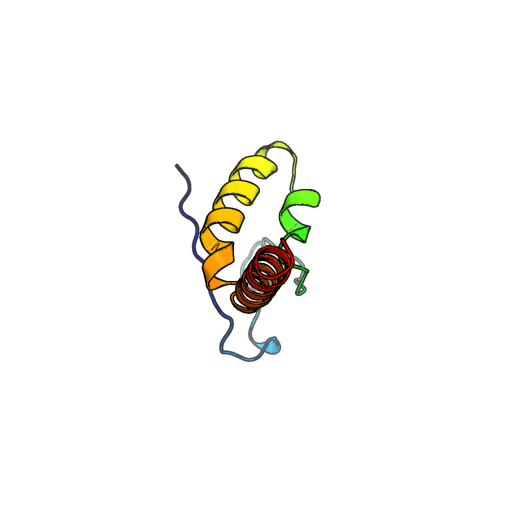2 -31.361 1.00 63.56 77 LYS A O 1
ATOM 677 N N . ARG A 1 78 ? 22.911 -6.542 -31.177 1.00 63.94 78 ARG A N 1
ATOM 678 C CA . ARG A 1 78 ? 22.405 -6.677 -32.553 1.00 63.94 78 ARG A CA 1
ATOM 679 C C . ARG A 1 78 ? 22.471 -5.367 -33.346 1.00 63.94 78 ARG A C 1
ATOM 681 O O . ARG A 1 78 ? 21.923 -5.318 -34.442 1.00 63.94 78 ARG A O 1
ATOM 688 N N . GLY A 1 79 ? 23.077 -4.333 -32.767 1.00 51.12 79 GLY A N 1
ATOM 689 C CA . GLY A 1 79 ? 23.452 -3.094 -33.442 1.00 51.12 79 GLY A CA 1
ATOM 690 C C . GLY A 1 79 ? 24.959 -3.035 -33.591 1.00 51.12 79 GLY A C 1
ATOM 691 O O . GLY A 1 79 ? 25.633 -3.648 -32.730 1.00 51.12 79 GLY A O 1
#

Organism: NCBI:txid314280

Radius of gyration: 17.63 Å; chains: 1; bounding box: 39×32×51 Å